Protein AF-A0A2D6X6E7-F1 (afdb_monomer_lite)

Radius of gyration: 31.3 Å; chains: 1; bounding box: 93×46×45 Å

Secondary structure (DSSP, 8-state):
----PPP--TTGGGT-S-BTTB-S-TT-SPPS--HHHHHHHHHHHS-HHHHHHHHHHS-HHHHHHHHH-PPP---------PPPP--------------PPPPP-

Foldseek 3Di:
DDPPDDPQAAQGPVNVHDHVPDDNCNVPDDDDQDPVNVVVVVLVPDDPVVNVVVLVPDDPVVNVCVVVNDPDDDPPPPPPDDDDDPDDPPPDPPDDDDDDDDDDD

pLDDT: mean 77.89, std 14.46, range [45.53, 96.94]

Sequence (105 aa):
MVDKQRPKQLGGATGKGFMPGKSGNPKGRPKGKTMKEFARDFLLSMDDEAKIEFLNNLSKDTVWRMAEGNPHQTTDLKAELTPIPIDDVHKDDGIQEDQSPKAED

Structure (mmCIF, N/CA/C/O backbone):
data_AF-A0A2D6X6E7-F1
#
_entry.id   AF-A0A2D6X6E7-F1
#
loop_
_atom_site.group_PDB
_atom_site.id
_atom_site.type_symbol
_atom_site.label_atom_id
_atom_site.label_alt_id
_atom_site.label_comp_id
_atom_site.label_asym_id
_atom_site.label_entity_id
_atom_site.label_seq_id
_atom_site.pdbx_PDB_ins_code
_atom_site.Cartn_x
_atom_site.Cartn_y
_atom_site.Cartn_z
_atom_site.occupancy
_atom_site.B_iso_or_equiv
_atom_site.auth_seq_id
_atom_site.auth_comp_id
_atom_site.auth_asym_id
_atom_site.auth_atom_id
_atom_site.pdbx_PDB_model_num
ATOM 1 N N . MET A 1 1 ? 47.455 -27.071 -22.536 1.00 46.75 1 MET A N 1
ATOM 2 C CA . MET A 1 1 ? 46.330 -28.000 -22.283 1.00 46.75 1 MET A CA 1
ATOM 3 C C . MET A 1 1 ? 45.061 -27.163 -22.268 1.00 46.75 1 MET A C 1
ATOM 5 O O . MET A 1 1 ? 45.053 -26.157 -21.581 1.00 46.75 1 MET A O 1
ATOM 9 N N . VAL A 1 2 ? 44.063 -27.472 -23.100 1.00 55.09 2 VAL A N 1
ATOM 10 C CA . VAL A 1 2 ? 42.841 -26.653 -23.209 1.00 55.09 2 VAL A CA 1
ATOM 11 C C . VAL A 1 2 ? 41.873 -27.078 -22.109 1.00 55.09 2 VAL A C 1
ATOM 13 O O . VAL A 1 2 ? 41.411 -28.221 -22.119 1.00 55.09 2 VAL A O 1
ATOM 16 N N . ASP A 1 3 ? 41.567 -26.174 -21.178 1.00 60.81 3 ASP A N 1
ATOM 17 C CA . ASP A 1 3 ? 40.542 -26.383 -20.157 1.00 60.81 3 ASP A CA 1
ATOM 18 C C . ASP A 1 3 ? 39.182 -26.584 -20.824 1.00 60.81 3 ASP A C 1
ATOM 20 O O . ASP A 1 3 ? 38.515 -25.656 -21.289 1.00 60.81 3 ASP A O 1
ATOM 24 N N . LYS A 1 4 ? 38.774 -27.848 -20.913 1.00 67.25 4 LYS A N 1
ATOM 25 C CA . LYS A 1 4 ? 37.511 -28.256 -21.515 1.00 67.25 4 LYS A CA 1
ATOM 26 C C . LYS A 1 4 ? 36.384 -27.870 -20.559 1.00 67.25 4 LYS A C 1
ATOM 28 O O . LYS A 1 4 ? 36.038 -28.620 -19.646 1.00 67.25 4 LYS A O 1
ATOM 33 N N . GLN A 1 5 ? 35.835 -26.671 -20.744 1.00 69.50 5 GLN A N 1
ATOM 34 C CA . GLN A 1 5 ? 34.690 -26.198 -19.972 1.00 69.50 5 GLN A CA 1
ATOM 35 C C . GLN A 1 5 ? 33.539 -27.208 -20.080 1.00 69.50 5 GLN A C 1
ATOM 37 O O . GLN A 1 5 ? 33.127 -27.608 -21.171 1.00 69.50 5 GLN A O 1
ATOM 42 N N . ARG A 1 6 ? 33.043 -27.662 -18.924 1.00 70.44 6 ARG A N 1
ATOM 43 C CA . ARG A 1 6 ? 31.954 -28.642 -18.845 1.00 70.44 6 ARG A CA 1
ATOM 44 C C . ARG A 1 6 ? 30.656 -28.017 -19.375 1.00 70.44 6 ARG A C 1
ATOM 46 O O . ARG A 1 6 ? 30.372 -26.864 -19.046 1.00 70.44 6 ARG A O 1
ATOM 53 N N . PRO A 1 7 ? 29.851 -28.753 -20.164 1.00 73.81 7 PRO A N 1
ATOM 54 C CA . PRO A 1 7 ? 28.594 -28.227 -20.682 1.00 73.81 7 PRO A CA 1
ATOM 55 C C . PRO A 1 7 ? 27.650 -27.868 -19.527 1.00 73.81 7 PRO A C 1
ATOM 57 O O . PRO A 1 7 ? 27.513 -28.630 -18.567 1.00 73.81 7 PRO A O 1
ATOM 60 N N . LYS A 1 8 ? 26.996 -26.701 -19.618 1.00 69.00 8 LYS A N 1
ATOM 61 C CA . LYS A 1 8 ? 26.002 -26.244 -18.635 1.00 69.00 8 LYS A CA 1
ATOM 62 C C . LYS A 1 8 ? 24.852 -27.256 -18.588 1.00 69.00 8 LYS A C 1
ATOM 64 O O . LYS A 1 8 ? 24.143 -27.435 -19.574 1.00 69.00 8 LYS A O 1
ATOM 69 N N . GLN A 1 9 ? 24.683 -27.929 -17.454 1.00 70.62 9 GLN A N 1
ATOM 70 C CA . GLN A 1 9 ? 23.630 -28.927 -17.266 1.00 70.62 9 GLN A CA 1
ATOM 71 C C . GLN A 1 9 ? 22.271 -28.240 -17.053 1.00 70.62 9 GLN A C 1
ATOM 73 O O . GLN A 1 9 ? 22.162 -27.287 -16.275 1.00 70.62 9 GLN A O 1
ATOM 78 N N . LEU A 1 10 ? 21.224 -28.723 -17.737 1.00 68.44 10 LEU A N 1
ATOM 79 C CA . LEU A 1 10 ? 19.844 -28.303 -17.468 1.00 68.44 10 LEU A CA 1
ATOM 80 C C . LEU A 1 10 ? 19.487 -28.620 -16.009 1.00 68.44 10 LEU A C 1
ATOM 82 O O . LEU A 1 10 ? 19.732 -29.727 -15.536 1.00 68.44 10 LEU A O 1
ATOM 86 N N . GLY A 1 11 ? 18.880 -27.663 -15.303 1.00 71.12 11 GLY A N 1
ATOM 87 C CA . GLY A 1 11 ? 18.531 -27.838 -13.892 1.00 71.12 11 GLY A CA 1
ATOM 88 C C . GLY A 1 11 ? 19.695 -27.629 -12.912 1.00 71.12 11 GLY A C 1
ATOM 89 O O . GLY A 1 11 ? 19.582 -28.026 -11.753 1.00 71.12 11 GLY A O 1
ATOM 90 N N . GLY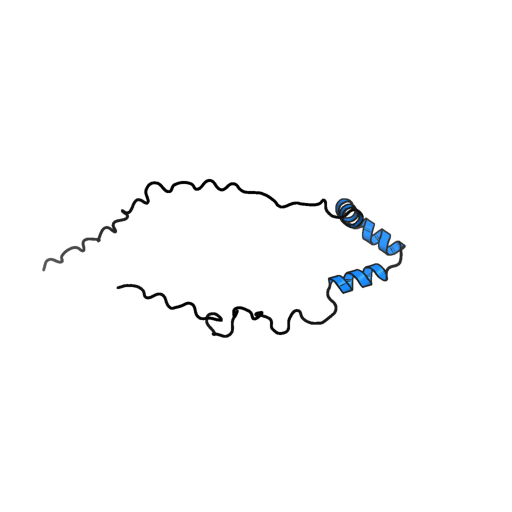 A 1 12 ? 20.794 -26.992 -13.328 1.00 73.31 12 GLY A N 1
ATOM 91 C CA . GLY A 1 12 ? 21.910 -26.647 -12.438 1.00 73.31 12 GLY A CA 1
ATOM 92 C C . GLY A 1 12 ? 22.666 -27.869 -11.899 1.00 73.31 12 GLY A C 1
ATOM 93 O O . GLY A 1 12 ? 22.586 -28.955 -12.464 1.00 73.31 12 GLY A O 1
ATOM 94 N N . ALA A 1 13 ? 23.396 -27.700 -10.791 1.00 67.19 13 ALA A N 1
ATOM 95 C CA . ALA A 1 13 ? 24.309 -28.718 -10.246 1.00 67.19 13 ALA A CA 1
ATOM 96 C C . ALA A 1 13 ? 23.635 -30.037 -9.809 1.00 67.19 13 ALA A C 1
ATOM 98 O O . ALA A 1 13 ? 24.307 -31.052 -9.670 1.00 67.19 13 ALA A O 1
ATOM 99 N N . THR A 1 14 ? 22.318 -30.032 -9.581 1.00 68.88 14 THR A N 1
ATOM 100 C CA . THR A 1 14 ? 21.550 -31.199 -9.111 1.00 68.88 14 THR A CA 1
ATOM 101 C C . THR A 1 14 ? 20.638 -31.805 -10.180 1.00 68.88 14 THR A C 1
ATOM 103 O O . THR A 1 14 ? 19.946 -32.783 -9.899 1.00 68.88 14 THR A O 1
ATOM 106 N N . GLY A 1 15 ? 20.564 -31.216 -11.382 1.00 70.06 15 GLY A N 1
ATOM 107 C CA . GLY A 1 15 ? 19.646 -31.644 -12.449 1.00 70.06 15 GLY A CA 1
ATOM 108 C C . GLY A 1 15 ? 18.151 -31.435 -12.149 1.00 70.06 15 GLY A C 1
ATOM 109 O O . GLY A 1 15 ? 17.303 -31.810 -12.955 1.00 70.06 15 GLY A O 1
ATOM 110 N N . LYS A 1 16 ? 17.810 -30.837 -10.997 1.00 68.31 16 LYS A N 1
ATOM 111 C CA . LYS A 1 16 ? 16.433 -30.579 -10.522 1.00 68.31 16 LYS A CA 1
ATOM 112 C C . LYS A 1 16 ? 16.120 -29.092 -10.312 1.00 68.31 16 LYS A C 1
ATOM 114 O O . LYS A 1 16 ? 15.066 -28.757 -9.780 1.00 68.31 16 LYS A O 1
ATOM 119 N N . GLY A 1 17 ? 17.043 -28.206 -10.673 1.00 72.25 17 GLY A N 1
ATOM 120 C CA . GLY A 1 17 ? 16.871 -26.758 -10.608 1.00 72.25 17 GLY A CA 1
ATOM 121 C C . GLY A 1 17 ? 15.967 -26.218 -11.718 1.00 72.25 17 GLY A C 1
ATOM 122 O O . GLY A 1 17 ? 15.119 -26.921 -12.262 1.00 72.25 17 GLY A O 1
ATOM 123 N N . PHE A 1 18 ? 16.157 -24.950 -12.072 1.00 76.62 18 PHE A N 1
ATOM 124 C CA . PHE A 1 18 ? 15.353 -24.273 -13.089 1.00 76.62 18 PHE A CA 1
ATOM 125 C C . PHE A 1 18 ? 15.454 -24.988 -14.442 1.00 76.62 18 PHE A C 1
ATOM 127 O O . PHE A 1 18 ? 16.518 -25.027 -15.065 1.00 76.62 18 PHE A O 1
ATOM 134 N N . MET A 1 19 ? 14.337 -25.564 -14.887 1.00 81.25 19 MET A N 1
ATOM 135 C CA . MET A 1 19 ? 14.208 -26.127 -16.226 1.00 81.25 19 MET A CA 1
ATOM 136 C C . MET A 1 19 ? 13.483 -25.119 -17.124 1.00 81.25 19 MET A C 1
ATOM 138 O O . MET A 1 19 ? 12.532 -24.477 -16.668 1.00 81.25 19 MET A O 1
ATOM 142 N N . PRO A 1 20 ? 13.881 -24.981 -18.400 1.00 78.50 20 PRO A N 1
ATOM 143 C CA . PRO A 1 20 ? 13.165 -24.127 -19.339 1.00 78.50 20 PRO A CA 1
ATOM 144 C C . PRO A 1 20 ? 11.693 -24.557 -19.414 1.00 78.50 20 PRO A C 1
ATOM 146 O O . PRO A 1 20 ? 11.383 -25.739 -19.554 1.00 78.50 20 PRO A O 1
ATOM 149 N N . GLY A 1 21 ? 10.784 -23.596 -19.246 1.00 79.38 21 GLY A N 1
ATOM 150 C CA . GLY A 1 21 ? 9.338 -23.837 -19.257 1.00 79.38 21 GLY A CA 1
ATOM 151 C C . GLY A 1 21 ? 8.746 -24.440 -17.975 1.00 79.38 21 GLY A C 1
ATOM 152 O O . GLY A 1 21 ? 7.537 -24.65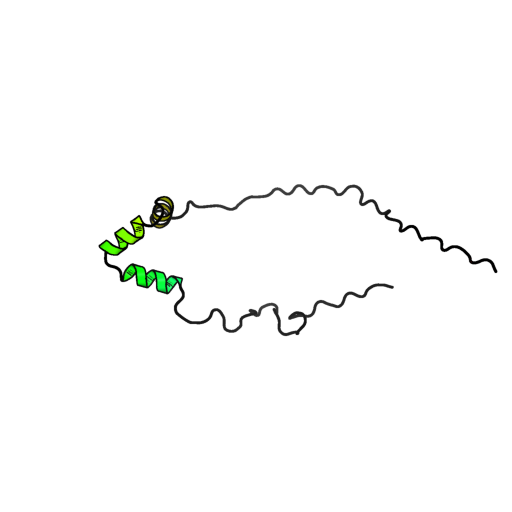8 -17.929 1.00 79.38 21 GLY A O 1
ATOM 153 N N . LYS A 1 22 ? 9.536 -24.688 -16.918 1.00 78.75 22 LYS A N 1
ATOM 154 C CA . LYS A 1 22 ? 9.016 -25.115 -15.606 1.00 78.75 22 LYS A CA 1
ATOM 155 C C . LYS A 1 22 ? 9.430 -24.139 -14.510 1.00 78.75 22 LYS A C 1
ATOM 157 O O . LYS A 1 22 ? 10.612 -23.893 -14.289 1.00 78.75 22 LYS A O 1
ATOM 162 N N . SER A 1 23 ? 8.437 -23.619 -13.788 1.00 75.56 23 SER A N 1
ATOM 163 C CA . SER A 1 23 ? 8.672 -22.814 -12.587 1.00 75.56 23 SER A CA 1
ATOM 164 C C . SER A 1 23 ? 9.459 -23.626 -11.555 1.00 75.56 23 SER A C 1
ATOM 166 O O . SER A 1 23 ? 9.089 -24.760 -11.247 1.00 75.56 23 SER A O 1
ATOM 168 N N . GLY A 1 24 ? 10.502 -23.026 -10.973 1.00 80.94 24 GLY A N 1
ATOM 169 C CA . GLY A 1 24 ? 11.236 -23.605 -9.840 1.00 80.94 24 GLY A CA 1
ATOM 170 C C . GLY A 1 24 ? 10.380 -23.757 -8.576 1.00 80.94 24 GLY A C 1
ATOM 171 O O . GLY A 1 24 ? 10.764 -24.464 -7.650 1.00 80.94 24 GLY A O 1
ATOM 172 N N . ASN A 1 25 ? 9.193 -23.141 -8.553 1.00 83.56 25 ASN A N 1
ATOM 173 C CA . ASN A 1 25 ? 8.174 -23.356 -7.538 1.00 83.56 25 ASN A CA 1
ATOM 174 C C . ASN A 1 25 ? 6.906 -23.964 -8.178 1.00 83.56 25 ASN A C 1
ATOM 176 O O . ASN A 1 25 ? 5.987 -23.223 -8.547 1.00 83.56 25 ASN A O 1
ATOM 180 N N . PRO A 1 26 ? 6.829 -25.302 -8.314 1.00 79.81 26 PRO A N 1
ATOM 181 C CA . PRO A 1 26 ? 5.705 -25.980 -8.965 1.00 79.81 26 PRO A CA 1
ATOM 182 C C . PRO A 1 26 ? 4.386 -25.868 -8.189 1.00 79.81 26 PRO A C 1
ATOM 184 O O . PRO A 1 26 ? 3.320 -26.001 -8.781 1.00 79.81 26 PRO A O 1
ATOM 187 N N . LYS A 1 27 ? 4.432 -25.599 -6.877 1.00 82.75 27 LYS A N 1
ATOM 188 C CA . LYS A 1 27 ? 3.229 -25.379 -6.054 1.00 82.75 27 LYS A CA 1
ATOM 189 C C . LYS A 1 27 ? 2.729 -23.930 -6.107 1.00 82.75 27 LYS A C 1
ATOM 191 O O . LYS A 1 27 ? 1.669 -23.640 -5.557 1.00 82.75 27 LYS A O 1
ATOM 196 N N . GLY A 1 28 ? 3.460 -23.044 -6.786 1.00 85.50 28 GLY A N 1
ATOM 197 C CA . GLY A 1 28 ? 3.138 -21.627 -6.880 1.00 85.50 28 GLY A CA 1
ATOM 198 C C . GLY A 1 28 ? 3.241 -20.906 -5.536 1.00 85.50 28 GLY A C 1
ATOM 199 O O . GLY A 1 28 ? 3.790 -21.415 -4.554 1.00 85.50 28 GLY A O 1
ATOM 200 N N . ARG A 1 29 ? 2.723 -19.677 -5.492 1.00 84.44 29 ARG A N 1
ATOM 201 C CA . ARG A 1 29 ? 2.620 -18.917 -4.243 1.00 84.44 29 ARG A CA 1
ATOM 202 C C . ARG A 1 29 ? 1.808 -19.734 -3.221 1.00 84.44 29 ARG A C 1
ATOM 204 O O . ARG A 1 29 ? 0.765 -20.269 -3.601 1.00 84.44 29 ARG A O 1
ATOM 211 N N . PRO A 1 30 ? 2.238 -19.819 -1.948 1.00 84.69 30 PRO A N 1
ATOM 212 C CA . PRO A 1 30 ? 1.444 -20.470 -0.914 1.00 84.69 30 PRO A CA 1
ATOM 213 C C . PRO A 1 30 ? 0.033 -19.881 -0.882 1.00 84.69 30 PRO A C 1
ATOM 215 O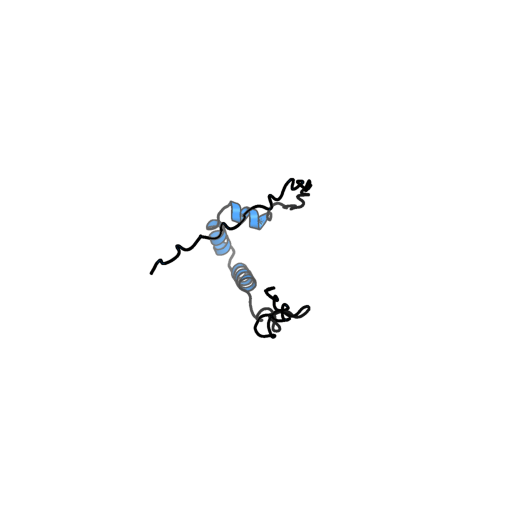 O . PRO A 1 30 ? -0.151 -18.662 -0.922 1.00 84.69 30 PRO A O 1
ATOM 218 N N . LYS A 1 31 ? -0.956 -20.774 -0.854 1.00 83.69 31 LYS A N 1
ATOM 219 C CA . LYS A 1 31 ? -2.370 -20.411 -0.792 1.00 83.69 31 LYS A CA 1
ATOM 220 C C . LYS A 1 31 ? -2.687 -19.921 0.619 1.00 83.69 31 LYS A C 1
ATOM 222 O O . LYS A 1 31 ? -2.301 -20.568 1.587 1.00 83.69 31 LYS A O 1
ATOM 227 N N . GLY A 1 32 ? -3.385 -18.798 0.729 1.00 87.75 32 GLY A N 1
ATOM 228 C CA . GLY A 1 32 ? -3.771 -18.216 2.011 1.00 87.75 32 GLY A CA 1
ATOM 229 C C . GLY A 1 32 ? -3.926 -16.706 1.925 1.00 87.75 32 GLY A C 1
ATOM 230 O O . GLY A 1 32 ? -3.585 -16.100 0.908 1.00 87.75 32 GLY A O 1
ATOM 231 N N . LYS A 1 33 ? -4.431 -16.118 3.014 1.00 89.62 33 LYS A N 1
ATOM 232 C CA . LYS A 1 33 ? -4.613 -14.673 3.120 1.00 89.62 33 LYS A CA 1
ATOM 233 C C . LYS A 1 33 ? -3.252 -13.992 3.084 1.00 89.62 33 LYS A C 1
ATOM 235 O O . LYS A 1 33 ? -2.371 -14.260 3.901 1.00 89.62 33 LYS A O 1
ATOM 240 N N . THR A 1 34 ? -3.062 -13.132 2.102 1.00 91.56 34 THR A N 1
ATOM 241 C CA . THR A 1 34 ? -1.848 -12.339 1.965 1.00 91.56 34 THR A CA 1
ATOM 242 C C . THR A 1 34 ? -1.877 -11.180 2.957 1.00 91.56 34 THR A C 1
ATOM 244 O O . THR A 1 34 ? -2.945 -10.710 3.343 1.00 91.56 34 THR A O 1
ATOM 247 N N . MET A 1 35 ? -0.711 -10.648 3.328 1.00 90.69 35 MET A N 1
ATOM 248 C CA . MET A 1 35 ? -0.649 -9.460 4.191 1.00 90.69 35 MET A CA 1
ATOM 249 C C . MET A 1 35 ? -1.416 -8.269 3.592 1.00 90.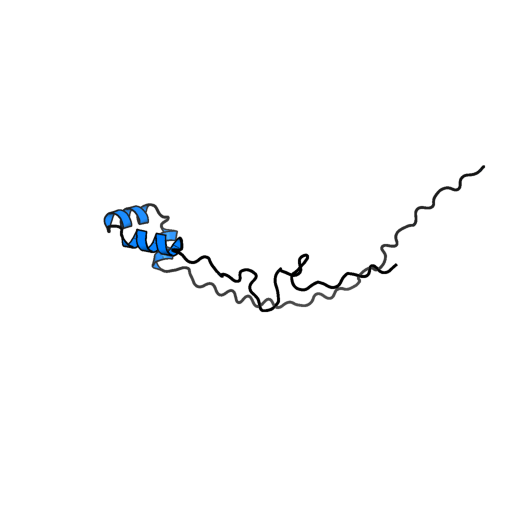69 35 MET A C 1
ATOM 251 O O . MET A 1 35 ? -2.029 -7.492 4.312 1.00 90.69 35 MET A O 1
ATOM 255 N N . LYS A 1 36 ? -1.441 -8.163 2.256 1.00 90.19 36 LYS A N 1
ATOM 256 C CA . LYS A 1 36 ? -2.213 -7.145 1.535 1.00 90.19 36 LYS A CA 1
ATOM 257 C C . LYS A 1 36 ? -3.719 -7.309 1.749 1.00 90.19 36 LYS A C 1
ATOM 259 O O . LYS A 1 36 ? -4.413 -6.323 1.964 1.00 90.19 36 LYS A O 1
ATOM 264 N N . GLU A 1 37 ? -4.221 -8.539 1.672 1.00 93.62 37 GLU A N 1
ATOM 265 C CA . GLU A 1 37 ? -5.636 -8.843 1.922 1.00 93.62 37 GLU A CA 1
ATOM 266 C C . GLU A 1 37 ? -5.991 -8.637 3.393 1.00 93.62 37 GLU A C 1
ATOM 268 O O . GLU A 1 37 ? -7.028 -8.065 3.698 1.00 93.62 37 GLU A O 1
ATOM 273 N N . PHE A 1 38 ? -5.108 -9.035 4.309 1.00 94.62 38 PHE A N 1
ATOM 274 C CA . PHE A 1 38 ? -5.279 -8.766 5.733 1.00 94.62 38 PHE A CA 1
ATOM 275 C C . PHE A 1 38 ? -5.377 -7.265 6.031 1.00 94.62 38 PHE A C 1
ATOM 277 O O . PHE A 1 38 ? -6.346 -6.838 6.650 1.00 94.62 38 PHE A O 1
ATOM 284 N N . ALA A 1 39 ? -4.419 -6.467 5.552 1.00 93.50 39 ALA A N 1
ATOM 285 C CA . ALA A 1 39 ? -4.400 -5.026 5.786 1.00 93.50 39 ALA A CA 1
ATOM 286 C C . ALA A 1 39 ? -5.640 -4.332 5.202 1.00 93.50 39 ALA A C 1
ATOM 288 O O . ALA A 1 39 ? -6.202 -3.445 5.837 1.00 93.50 39 ALA A O 1
ATOM 289 N N . ARG A 1 40 ? -6.101 -4.762 4.019 1.00 93.00 40 ARG A N 1
ATOM 290 C CA . ARG A 1 40 ? -7.339 -4.253 3.415 1.00 93.00 40 ARG A CA 1
ATOM 291 C C . ARG A 1 40 ? -8.544 -4.500 4.319 1.00 93.00 40 ARG A C 1
ATOM 293 O O . ARG A 1 40 ? -9.290 -3.568 4.596 1.00 93.00 40 ARG A O 1
ATOM 300 N N . ASP A 1 41 ? -8.730 -5.740 4.757 1.00 95.81 41 ASP A N 1
ATOM 301 C CA . ASP A 1 41 ? -9.898 -6.119 5.555 1.00 95.81 41 ASP A CA 1
ATOM 302 C C . ASP A 1 41 ? -9.879 -5.446 6.931 1.00 95.81 41 ASP A C 1
ATOM 304 O O . ASP A 1 41 ? -10.916 -5.008 7.420 1.00 95.81 41 ASP A O 1
ATOM 308 N N . PHE A 1 42 ? -8.692 -5.307 7.522 1.00 94.69 42 PHE A N 1
ATOM 309 C CA . PHE A 1 42 ? -8.494 -4.577 8.770 1.00 94.69 42 PHE A CA 1
ATOM 310 C C . PHE A 1 42 ? -8.942 -3.114 8.648 1.00 94.69 42 PHE A C 1
ATOM 312 O O . PHE A 1 42 ? -9.787 -2.674 9.424 1.00 94.69 42 PHE A O 1
ATOM 319 N N . LEU A 1 43 ? -8.465 -2.390 7.630 1.00 92.88 43 LEU A N 1
ATOM 320 C CA . LEU A 1 43 ? -8.840 -0.988 7.401 1.00 92.88 43 LEU A CA 1
ATOM 321 C C . LEU A 1 43 ? -10.333 -0.816 7.078 1.00 92.88 43 LEU A C 1
ATOM 323 O O . LEU A 1 43 ? -10.934 0.187 7.455 1.00 92.88 43 LEU A O 1
ATOM 327 N N . LEU A 1 44 ? -10.947 -1.793 6.402 1.00 93.62 44 LEU A N 1
ATOM 328 C CA . LEU A 1 44 ? -12.389 -1.798 6.134 1.00 93.62 44 LEU A CA 1
ATOM 329 C C . LEU A 1 44 ? -13.224 -2.012 7.401 1.00 93.62 44 LEU A C 1
ATOM 331 O O . LEU A 1 44 ? -14.330 -1.487 7.486 1.00 93.62 44 LEU A O 1
ATOM 335 N N . SER A 1 45 ? -12.709 -2.782 8.360 1.00 95.94 45 SER A N 1
ATOM 336 C CA . SER A 1 45 ? -13.414 -3.108 9.605 1.00 95.94 45 SER A CA 1
ATOM 337 C C . SER A 1 45 ? -13.374 -2.004 10.665 1.00 95.94 45 SER A C 1
ATOM 339 O O . SER A 1 45 ? -14.115 -2.082 11.640 1.00 95.94 45 SER A O 1
ATOM 341 N N . MET A 1 46 ? -12.518 -0.995 10.489 1.00 94.75 46 MET A N 1
ATOM 342 C CA . MET A 1 46 ? -12.407 0.141 11.404 1.00 94.75 46 MET A CA 1
ATOM 343 C C . MET A 1 46 ? -13.616 1.074 11.306 1.00 94.75 46 MET A C 1
ATOM 345 O O . MET A 1 46 ? -14.225 1.221 10.239 1.00 94.75 46 MET A O 1
ATOM 349 N N . ASP A 1 47 ? -13.919 1.751 12.410 1.00 96.94 47 ASP A N 1
ATOM 350 C CA . ASP A 1 47 ? -14.809 2.905 12.417 1.00 96.94 47 ASP A CA 1
ATOM 351 C C . ASP A 1 47 ? -14.128 4.124 11.777 1.00 96.94 47 ASP A C 1
ATOM 353 O O . ASP A 1 47 ? -12.923 4.151 11.505 1.00 96.94 47 ASP A O 1
ATOM 357 N N . ASP A 1 48 ? -14.928 5.134 11.457 1.00 94.50 48 ASP A N 1
ATOM 358 C CA . ASP A 1 48 ? -14.421 6.306 10.746 1.00 94.50 48 ASP A CA 1
ATOM 359 C C . ASP A 1 48 ? -13.510 7.164 11.636 1.00 94.50 48 ASP A C 1
ATOM 361 O O . ASP A 1 48 ? -12.561 7.770 11.139 1.00 94.50 48 ASP A O 1
ATOM 365 N N . GLU A 1 49 ? -13.719 7.139 12.954 1.00 95.38 49 GLU A N 1
ATOM 366 C CA . GLU A 1 49 ? -12.874 7.827 13.933 1.00 95.38 49 GLU A CA 1
ATOM 367 C C . GLU A 1 49 ? -11.464 7.217 13.995 1.00 95.38 49 GLU A C 1
ATOM 369 O O . GLU A 1 49 ? -10.480 7.949 13.826 1.00 95.38 49 GLU A O 1
ATOM 374 N N . ALA A 1 50 ? -11.328 5.888 14.114 1.00 94.31 50 ALA A N 1
ATOM 375 C CA . ALA A 1 50 ? -10.011 5.248 14.105 1.00 94.31 50 ALA A CA 1
ATOM 376 C C . ALA A 1 50 ? -9.324 5.351 12.737 1.00 94.31 50 ALA A C 1
ATOM 378 O O . ALA A 1 50 ? -8.095 5.435 12.670 1.00 94.31 50 ALA A O 1
ATOM 379 N N . LYS A 1 51 ? -10.081 5.396 11.629 1.00 93.44 51 LYS A N 1
ATOM 380 C CA . LYS A 1 51 ? -9.500 5.670 10.301 1.00 93.44 51 LYS A CA 1
ATOM 381 C C . LYS A 1 51 ? -8.871 7.058 10.241 1.00 93.44 51 LYS A C 1
ATOM 383 O O . LYS A 1 51 ? -7.787 7.199 9.679 1.00 93.44 51 LYS A O 1
ATOM 388 N N . ILE A 1 52 ? -9.521 8.074 10.809 1.00 93.56 52 ILE A N 1
ATOM 389 C CA . ILE A 1 52 ? -8.981 9.439 10.847 1.00 93.56 52 ILE A CA 1
ATOM 390 C C . ILE A 1 52 ? -7.715 9.486 11.707 1.00 93.56 52 ILE A C 1
ATOM 392 O O . ILE A 1 52 ? -6.717 10.067 11.279 1.00 93.56 52 ILE A O 1
ATOM 396 N N . GLU A 1 53 ? -7.709 8.838 12.874 1.00 94.94 53 GLU A N 1
ATOM 397 C CA . GLU A 1 53 ? -6.509 8.737 13.715 1.00 94.94 53 GLU A CA 1
ATOM 398 C C . GLU A 1 53 ? -5.357 8.030 12.982 1.00 94.94 53 GLU A C 1
ATOM 400 O O . GLU A 1 53 ? -4.227 8.527 12.959 1.00 94.94 53 GLU A O 1
ATOM 405 N N . PHE A 1 54 ? -5.652 6.922 12.297 1.00 93.44 54 PHE A N 1
ATOM 406 C CA . PHE A 1 54 ? -4.684 6.206 11.471 1.00 93.44 54 PHE A CA 1
ATOM 407 C C . PHE A 1 54 ? -4.103 7.093 10.360 1.00 93.44 54 PHE A C 1
ATOM 409 O O . PHE A 1 54 ? -2.884 7.137 10.180 1.00 93.44 54 PHE A O 1
ATOM 416 N N . LEU A 1 55 ? -4.952 7.834 9.639 1.00 93.31 55 LEU A N 1
ATOM 417 C CA . LEU A 1 55 ? -4.521 8.750 8.579 1.00 93.31 55 LEU A CA 1
ATOM 418 C C . LEU A 1 55 ? -3.694 9.924 9.121 1.00 93.31 55 LEU A C 1
ATOM 420 O O . LEU A 1 55 ? -2.739 10.338 8.465 1.00 93.31 55 LEU A O 1
ATOM 424 N N . ASN A 1 56 ? -4.007 10.423 10.318 1.00 94.00 56 ASN A N 1
ATOM 425 C CA . ASN A 1 56 ? -3.251 11.498 10.967 1.00 94.00 56 ASN A CA 1
ATOM 426 C C . ASN A 1 56 ? -1.843 11.066 11.401 1.00 94.00 56 ASN A C 1
ATOM 428 O O . ASN A 1 56 ? -0.947 11.906 11.480 1.00 94.00 56 ASN A O 1
ATOM 432 N N . ASN A 1 57 ? -1.635 9.774 11.666 1.00 95.62 57 ASN A N 1
ATOM 433 C CA . ASN A 1 57 ? -0.322 9.228 12.015 1.00 95.62 57 ASN A CA 1
ATOM 434 C C . ASN A 1 57 ? 0.582 9.004 10.784 1.00 95.62 57 ASN A C 1
ATOM 436 O O . ASN A 1 57 ? 1.793 8.815 10.907 1.00 95.62 57 ASN A O 1
ATOM 440 N N . LEU A 1 58 ? 0.021 9.019 9.573 1.00 94.06 58 LEU A N 1
ATOM 441 C CA . LEU A 1 58 ? 0.798 8.909 8.342 1.00 94.06 58 LEU A CA 1
ATOM 442 C C . LEU A 1 58 ? 1.335 10.277 7.907 1.00 94.06 58 LEU A C 1
ATOM 444 O O . LEU A 1 58 ? 0.763 11.330 8.182 1.00 94.06 58 LEU A O 1
ATOM 448 N N . SER A 1 59 ? 2.441 10.277 7.157 1.00 94.81 59 SER A N 1
ATOM 449 C CA . SER A 1 59 ? 2.907 11.518 6.531 1.00 94.81 59 SER A CA 1
ATOM 450 C C . SER A 1 59 ? 1.877 12.024 5.514 1.00 94.81 59 SER A C 1
ATOM 452 O O . SER A 1 59 ? 1.313 11.242 4.746 1.00 94.81 59 SER A O 1
ATOM 454 N N . LYS A 1 60 ? 1.672 13.347 5.461 1.00 92.44 60 LYS A N 1
ATOM 455 C CA . LYS A 1 60 ? 0.727 13.987 4.526 1.00 92.44 60 LYS A CA 1
ATOM 456 C C . LYS A 1 60 ? 0.999 13.616 3.068 1.00 92.44 60 LYS A C 1
ATOM 458 O O . LYS A 1 60 ? 0.067 13.403 2.306 1.00 92.44 60 LYS A O 1
ATOM 463 N N . ASP A 1 61 ? 2.273 13.482 2.710 1.00 92.00 61 ASP A N 1
ATOM 464 C CA . ASP A 1 61 ? 2.699 13.023 1.388 1.00 92.00 61 ASP A CA 1
ATOM 465 C C . ASP A 1 61 ? 2.237 11.585 1.093 1.00 92.00 61 ASP A C 1
ATOM 467 O O . ASP A 1 61 ? 1.752 11.295 0.004 1.00 92.00 61 ASP A O 1
ATOM 471 N N . THR A 1 62 ? 2.314 10.681 2.075 1.00 92.44 62 THR A N 1
ATOM 472 C CA . THR A 1 62 ? 1.808 9.308 1.912 1.00 92.44 62 THR A CA 1
ATOM 473 C C . THR A 1 62 ? 0.292 9.293 1.749 1.00 92.44 62 THR A C 1
ATOM 475 O O . THR A 1 62 ? -0.208 8.589 0.876 1.00 92.44 62 THR A O 1
ATOM 478 N N . VAL A 1 63 ? -0.437 10.086 2.540 1.00 91.12 63 VAL A N 1
ATOM 479 C CA . VAL A 1 63 ? -1.900 10.211 2.417 1.00 91.12 63 VAL A CA 1
ATOM 480 C C . VAL A 1 63 ? -2.284 10.764 1.044 1.00 91.12 63 VAL A C 1
ATOM 482 O O . VAL A 1 63 ? -3.161 10.209 0.386 1.00 91.12 63 VAL A O 1
ATOM 485 N N . TRP A 1 64 ? -1.585 11.797 0.569 1.00 90.81 64 TRP A N 1
ATOM 486 C CA . TRP A 1 64 ? -1.807 12.365 -0.759 1.00 90.81 64 TRP A CA 1
ATOM 487 C C . TRP A 1 64 ? -1.545 11.339 -1.872 1.00 90.81 64 TRP A C 1
ATOM 489 O O . TRP A 1 64 ? -2.402 11.140 -2.728 1.00 90.81 64 TRP A O 1
ATOM 499 N N . ARG A 1 65 ? -0.438 10.585 -1.799 1.00 91.75 65 ARG A N 1
ATOM 500 C CA . ARG A 1 65 ? -0.141 9.490 -2.743 1.00 91.75 65 ARG A CA 1
ATOM 501 C C . ARG A 1 65 ? -1.152 8.343 -2.691 1.00 91.75 65 ARG A C 1
ATOM 503 O O . ARG A 1 65 ? -1.372 7.686 -3.704 1.00 91.75 65 ARG A O 1
ATOM 510 N N . MET A 1 66 ? -1.770 8.076 -1.540 1.00 89.00 66 MET A N 1
ATOM 511 C CA . MET A 1 66 ? -2.861 7.098 -1.437 1.00 89.00 66 MET A CA 1
ATOM 512 C C . MET A 1 66 ? -4.159 7.604 -2.080 1.00 89.00 66 MET A C 1
ATOM 514 O O . MET A 1 66 ? -4.891 6.796 -2.648 1.00 89.00 66 MET A O 1
ATOM 518 N N . ALA A 1 67 ? -4.436 8.908 -1.988 1.00 89.56 67 ALA A N 1
ATOM 519 C CA . ALA A 1 67 ? -5.651 9.527 -2.513 1.00 89.56 67 ALA A CA 1
ATOM 520 C C . ALA A 1 67 ? -5.588 9.773 -4.030 1.00 89.56 67 ALA A C 1
ATOM 522 O O . ALA A 1 67 ? -6.526 9.430 -4.744 1.00 89.56 67 ALA A O 1
ATOM 523 N N . GLU A 1 68 ? -4.484 10.337 -4.523 1.00 91.25 68 GLU A N 1
ATOM 524 C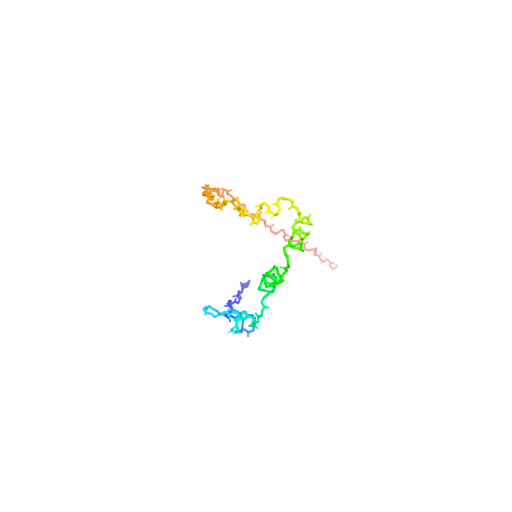 CA . GLU A 1 68 ? -4.327 10.722 -5.935 1.00 91.25 68 GLU A CA 1
ATOM 525 C C . GLU A 1 68 ? -3.549 9.690 -6.761 1.00 91.25 68 GLU A C 1
ATOM 527 O O . GLU A 1 68 ? -3.583 9.704 -7.991 1.00 91.25 68 GLU A O 1
ATOM 532 N N . GLY A 1 69 ? -2.881 8.749 -6.092 1.00 88.00 69 GLY A N 1
ATOM 533 C CA . GLY A 1 69 ? -1.950 7.823 -6.723 1.00 88.00 69 GLY A CA 1
ATOM 534 C C . GLY A 1 69 ? -0.556 8.428 -6.892 1.00 88.00 69 GLY A C 1
ATOM 535 O O . GLY A 1 69 ? -0.315 9.615 -6.679 1.00 88.00 69 GLY A O 1
ATOM 536 N N . ASN A 1 70 ? 0.403 7.584 -7.272 1.00 87.19 70 ASN A N 1
ATOM 537 C CA . ASN A 1 70 ? 1.720 8.079 -7.656 1.00 87.19 70 ASN A CA 1
ATOM 538 C C . ASN A 1 70 ? 1.644 8.722 -9.049 1.00 87.19 70 ASN A C 1
ATOM 540 O O . ASN A 1 70 ? 0.978 8.165 -9.929 1.00 87.19 70 ASN A O 1
ATOM 544 N N . PRO A 1 71 ? 2.373 9.828 -9.285 1.00 80.75 71 PRO A N 1
ATOM 545 C CA . PRO A 1 71 ? 2.487 10.407 -10.616 1.00 80.75 71 PRO A CA 1
ATOM 546 C C . PRO A 1 71 ? 2.996 9.359 -11.613 1.00 80.75 71 PRO A C 1
ATOM 548 O O . PRO A 1 71 ? 3.863 8.540 -11.295 1.00 80.75 71 PRO A O 1
ATOM 551 N N . HIS A 1 72 ? 2.424 9.371 -12.819 1.00 81.81 72 HIS A N 1
ATOM 552 C CA . HIS A 1 72 ? 2.777 8.420 -13.865 1.00 81.81 72 HIS A CA 1
ATOM 553 C C . HIS A 1 72 ? 4.257 8.563 -14.234 1.00 81.81 72 HIS A C 1
ATOM 555 O O . HIS A 1 72 ? 4.715 9.650 -14.582 1.00 81.81 72 HIS A O 1
ATOM 561 N N . GLN A 1 73 ? 4.999 7.457 -14.169 1.00 81.06 73 GLN A N 1
ATOM 562 C CA . GLN A 1 73 ? 6.410 7.414 -14.527 1.00 81.06 73 GLN A CA 1
ATOM 563 C C . GLN A 1 73 ? 6.578 6.561 -15.789 1.00 81.06 73 GLN A C 1
ATOM 565 O O . GLN A 1 73 ? 6.471 5.337 -15.738 1.00 81.06 73 GLN A O 1
ATOM 570 N N . THR A 1 74 ? 6.835 7.206 -16.927 1.00 79.00 74 THR A N 1
ATOM 571 C CA . THR A 1 74 ? 7.226 6.529 -18.172 1.00 79.00 74 THR A CA 1
ATOM 572 C C . THR A 1 74 ? 8.731 6.278 -18.149 1.00 79.00 74 THR A C 1
ATOM 574 O O . THR A 1 74 ? 9.512 7.229 -18.149 1.00 79.00 74 THR A O 1
ATOM 577 N N . THR A 1 75 ? 9.165 5.017 -18.140 1.00 73.62 75 THR A N 1
ATOM 578 C CA . THR A 1 75 ? 10.594 4.645 -18.193 1.00 73.62 75 THR A CA 1
ATOM 579 C C . THR A 1 75 ? 11.108 4.449 -19.621 1.00 73.62 75 THR A C 1
ATOM 581 O O . THR A 1 75 ? 12.054 3.694 -19.835 1.00 73.62 75 THR A O 1
ATOM 584 N N . ASP A 1 76 ? 10.515 5.127 -20.603 1.00 74.44 76 ASP A N 1
ATOM 585 C CA . ASP A 1 76 ? 10.950 5.078 -22.003 1.00 74.44 76 ASP A CA 1
ATOM 586 C C . ASP A 1 76 ? 12.192 5.957 -22.222 1.00 74.44 76 ASP A C 1
ATOM 588 O O . ASP A 1 76 ? 12.194 6.921 -22.985 1.00 74.44 76 ASP A O 1
ATOM 592 N N . LEU A 1 77 ? 13.282 5.629 -21.532 1.00 71.38 77 LEU A N 1
ATOM 593 C CA . LEU A 1 77 ? 14.603 6.159 -21.843 1.00 71.38 77 LEU A CA 1
ATOM 594 C C . LEU A 1 77 ? 15.141 5.376 -23.043 1.00 71.38 77 LEU A C 1
ATOM 596 O O . LEU A 1 77 ? 15.730 4.304 -22.896 1.00 71.38 77 LEU A O 1
ATOM 600 N N . LYS A 1 78 ? 14.927 5.902 -24.252 1.00 72.25 78 LYS A N 1
ATOM 601 C CA . LYS A 1 78 ? 15.637 5.427 -25.444 1.00 72.25 78 LYS A CA 1
ATOM 602 C C . LYS A 1 78 ? 17.102 5.841 -25.319 1.00 72.25 78 LYS A C 1
ATOM 604 O O . LYS A 1 78 ? 17.470 6.955 -25.670 1.00 72.25 78 LYS A O 1
ATOM 609 N N . ALA A 1 79 ? 17.925 4.953 -24.771 1.00 74.25 79 ALA A N 1
ATOM 610 C CA . ALA A 1 79 ? 19.368 5.113 -24.813 1.00 74.25 79 ALA A CA 1
ATOM 611 C C . ALA A 1 79 ? 19.836 4.863 -26.253 1.00 74.25 79 ALA A C 1
ATOM 613 O O . ALA A 1 79 ? 19.869 3.722 -26.715 1.00 74.25 79 ALA A O 1
ATOM 614 N N . GLU A 1 80 ? 20.171 5.931 -26.972 1.00 76.94 80 GLU A N 1
ATOM 615 C CA . GLU A 1 80 ? 20.928 5.829 -28.218 1.00 76.94 80 GLU A CA 1
ATOM 616 C C . GLU A 1 80 ? 22.363 5.438 -27.857 1.00 76.94 80 GLU A C 1
ATOM 618 O O . GLU A 1 80 ? 23.208 6.270 -27.538 1.00 76.94 80 GLU A O 1
ATOM 623 N N . LEU A 1 81 ? 22.615 4.130 -27.817 1.00 76.31 81 LEU A N 1
ATOM 624 C CA . LEU A 1 81 ? 23.955 3.588 -27.641 1.00 76.31 81 LEU A CA 1
ATOM 625 C C . LEU A 1 81 ? 24.732 3.817 -28.937 1.00 76.31 81 LEU A C 1
ATOM 627 O O . LEU A 1 81 ? 24.543 3.096 -29.918 1.00 76.31 81 LEU A O 1
ATOM 631 N N . THR A 1 82 ? 25.623 4.803 -28.939 1.00 79.62 82 THR A N 1
ATOM 632 C CA . THR A 1 82 ? 26.694 4.862 -29.930 1.00 79.62 82 THR A CA 1
ATOM 633 C C . THR A 1 82 ? 27.733 3.798 -29.562 1.00 79.62 82 THR A C 1
ATOM 635 O O . THR A 1 82 ? 28.271 3.824 -28.452 1.00 79.62 82 THR A O 1
ATOM 638 N N . PRO A 1 83 ? 28.000 2.806 -30.431 1.00 78.50 83 PRO A N 1
ATOM 639 C CA . PRO A 1 83 ? 29.046 1.833 -30.160 1.00 78.50 83 PRO A CA 1
ATOM 640 C C . PRO A 1 83 ? 30.387 2.567 -30.097 1.00 78.50 83 PRO A C 1
ATOM 642 O O . PRO A 1 83 ? 30.784 3.225 -31.057 1.00 78.50 83 PRO A O 1
ATOM 645 N N . ILE A 1 84 ? 31.068 2.469 -28.956 1.00 79.94 84 ILE A N 1
ATOM 646 C CA . ILE A 1 84 ? 32.438 2.958 -28.812 1.00 79.94 84 ILE A CA 1
ATOM 647 C C . ILE A 1 84 ? 33.339 1.944 -29.531 1.00 79.94 84 ILE A C 1
ATOM 649 O O . ILE A 1 84 ? 33.327 0.769 -29.146 1.00 79.94 84 ILE A O 1
ATOM 653 N N . PRO A 1 85 ? 34.079 2.340 -30.581 1.00 75.31 85 PRO A N 1
ATOM 654 C CA . PRO A 1 85 ? 35.064 1.462 -31.194 1.00 75.31 85 PRO A CA 1
ATOM 655 C C . PRO A 1 85 ? 36.152 1.134 -30.164 1.00 75.31 85 PRO A C 1
ATOM 657 O O . PRO A 1 85 ? 36.697 2.018 -29.507 1.00 75.31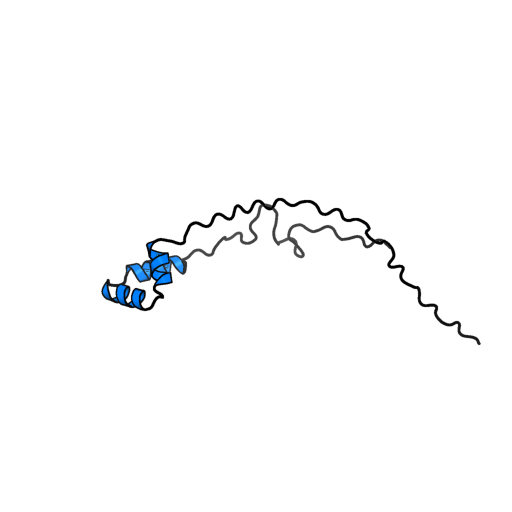 85 PRO A O 1
ATOM 660 N N . ILE A 1 86 ? 36.419 -0.159 -29.979 1.00 75.88 86 ILE A N 1
ATOM 661 C CA . ILE A 1 86 ? 37.534 -0.640 -29.163 1.00 75.88 86 ILE A CA 1
ATOM 662 C C . ILE A 1 86 ? 38.755 -0.640 -30.080 1.00 75.88 86 ILE A C 1
ATOM 664 O O . ILE A 1 86 ? 39.008 -1.631 -30.765 1.00 75.88 86 ILE A O 1
ATOM 668 N N . ASP A 1 87 ? 39.470 0.480 -30.127 1.00 66.88 87 ASP A N 1
ATOM 669 C CA . ASP A 1 87 ? 40.770 0.546 -30.786 1.00 66.88 87 ASP A CA 1
ATOM 670 C C . ASP A 1 87 ? 41.831 -0.005 -29.818 1.00 66.88 87 ASP A C 1
ATOM 672 O O . ASP A 1 87 ? 41.967 0.456 -28.686 1.00 66.88 87 ASP A O 1
ATOM 676 N N . ASP A 1 88 ? 42.531 -1.045 -30.269 1.00 60.34 88 ASP A N 1
ATOM 677 C CA . ASP A 1 88 ? 43.665 -1.710 -29.622 1.00 60.34 88 ASP A CA 1
ATOM 678 C C . ASP A 1 88 ? 43.426 -2.370 -28.255 1.00 60.34 88 ASP A C 1
ATOM 680 O O . ASP A 1 88 ? 43.831 -1.902 -27.190 1.00 60.34 88 ASP A O 1
ATOM 684 N N . VAL A 1 89 ? 42.933 -3.613 -28.310 1.00 60.59 89 VAL A N 1
ATOM 685 C CA . VAL A 1 89 ? 43.323 -4.626 -27.319 1.00 60.59 89 VAL A CA 1
ATOM 686 C C . VAL A 1 89 ? 44.831 -4.854 -27.480 1.00 60.59 89 VAL A C 1
ATOM 688 O O . VAL A 1 89 ? 45.246 -5.629 -28.343 1.00 60.59 89 VAL A O 1
ATOM 691 N N . HIS A 1 90 ? 45.652 -4.173 -26.674 1.00 59.31 90 HIS A N 1
ATOM 692 C CA . HIS A 1 90 ? 47.060 -4.526 -26.490 1.00 59.31 90 HIS A CA 1
ATOM 693 C C . HIS A 1 90 ? 47.130 -5.998 -26.062 1.00 59.31 90 HIS A C 1
ATOM 695 O O . HIS A 1 90 ? 46.823 -6.362 -24.929 1.00 59.31 90 HIS A O 1
ATOM 701 N N . LYS A 1 91 ? 47.477 -6.866 -27.011 1.00 56.22 91 LYS A N 1
ATOM 702 C CA . LYS A 1 91 ? 47.887 -8.241 -26.754 1.00 56.22 91 LYS A CA 1
ATOM 703 C C . LYS A 1 91 ? 49.376 -8.204 -26.459 1.00 56.22 91 LYS A C 1
ATOM 705 O O . LYS A 1 91 ? 50.127 -8.472 -27.375 1.00 56.22 91 LYS A O 1
ATOM 710 N N . ASP A 1 92 ? 49.789 -7.837 -25.256 1.00 57.44 92 ASP A N 1
ATOM 711 C CA . ASP A 1 92 ? 51.161 -8.096 -24.803 1.00 57.44 92 ASP A CA 1
ATOM 712 C C . ASP A 1 92 ? 51.260 -7.911 -23.285 1.00 57.44 92 ASP A C 1
ATOM 714 O O . ASP A 1 92 ? 51.890 -6.989 -22.786 1.00 57.44 92 ASP A O 1
ATOM 718 N N . ASP A 1 93 ? 50.660 -8.842 -22.543 1.00 53.25 93 ASP A N 1
ATOM 719 C CA . ASP A 1 93 ? 51.144 -9.181 -21.203 1.00 53.25 93 ASP A CA 1
ATOM 720 C C . ASP A 1 93 ? 51.896 -10.512 -21.323 1.00 53.25 93 ASP A C 1
ATOM 722 O O . ASP A 1 93 ? 51.426 -11.581 -20.922 1.00 53.25 93 ASP A O 1
ATOM 726 N N . GLY A 1 94 ? 53.056 -10.459 -21.983 1.00 50.69 94 GLY A N 1
ATOM 727 C CA . GLY A 1 94 ? 54.017 -11.553 -21.971 1.00 50.69 94 GLY A CA 1
ATOM 728 C C . GLY A 1 94 ? 54.466 -11.803 -20.533 1.00 50.69 94 GLY A C 1
ATOM 729 O O . GLY A 1 94 ? 55.164 -10.982 -19.943 1.00 50.69 94 GLY A O 1
ATOM 730 N N . ILE A 1 95 ? 54.050 -12.934 -19.963 1.00 56.28 95 ILE A N 1
ATOM 731 C CA . ILE A 1 95 ? 54.556 -13.441 -18.686 1.00 56.28 95 ILE A CA 1
ATOM 732 C C . ILE A 1 95 ? 56.072 -13.622 -18.842 1.00 56.28 95 ILE A C 1
ATOM 734 O O . ILE A 1 95 ? 56.515 -14.459 -19.626 1.00 56.28 95 ILE A O 1
ATOM 738 N N . GLN A 1 96 ? 56.867 -12.823 -18.126 1.00 58.00 96 GLN A N 1
ATOM 739 C CA . GLN A 1 96 ? 58.309 -13.037 -18.024 1.00 58.00 96 GLN A CA 1
ATOM 740 C C . GLN A 1 96 ? 58.551 -14.332 -17.243 1.00 58.00 96 GLN A C 1
ATOM 742 O O . GLN A 1 96 ? 58.189 -14.435 -16.072 1.00 58.00 96 GLN A O 1
ATOM 747 N N . GLU A 1 97 ? 59.130 -15.332 -17.909 1.00 51.12 97 GLU A N 1
ATOM 748 C CA . GLU A 1 97 ? 59.601 -16.549 -17.255 1.00 51.12 97 GLU A CA 1
ATOM 749 C C . GLU A 1 97 ? 60.795 -16.214 -16.353 1.00 51.12 97 GLU A C 1
ATOM 751 O O . GLU A 1 97 ? 61.827 -15.715 -16.805 1.00 51.12 97 GLU A O 1
ATOM 756 N N . ASP A 1 98 ? 60.624 -16.491 -15.063 1.00 55.69 98 ASP A N 1
ATOM 757 C CA . ASP A 1 98 ? 61.639 -16.356 -14.025 1.00 55.69 98 ASP A CA 1
ATOM 758 C C . ASP A 1 98 ? 62.786 -17.343 -14.318 1.00 55.69 98 ASP A C 1
ATOM 760 O O . ASP A 1 98 ? 62.610 -18.567 -14.268 1.00 55.69 98 ASP A O 1
ATOM 764 N N . GLN A 1 99 ? 63.971 -16.838 -14.677 1.00 55.44 99 GLN A N 1
ATOM 765 C CA . GLN A 1 99 ? 65.142 -17.693 -14.876 1.00 55.44 99 GLN A CA 1
ATOM 766 C C . GLN A 1 99 ? 65.631 -18.210 -13.520 1.00 55.44 99 GLN A C 1
ATOM 768 O O . GLN A 1 99 ? 66.218 -17.479 -12.726 1.00 55.44 99 GLN A O 1
ATOM 773 N N . SER A 1 100 ? 65.407 -19.500 -13.264 1.00 58.06 100 SER A N 1
ATOM 774 C CA . SER A 1 100 ? 65.960 -20.194 -12.098 1.00 58.06 100 SER A CA 1
ATOM 775 C C . SER A 1 100 ? 67.497 -20.245 -12.170 1.00 58.06 100 SER A C 1
ATOM 777 O O . SER A 1 100 ? 68.041 -20.571 -13.231 1.00 58.06 100 SER A O 1
ATOM 779 N N . PRO A 1 101 ? 68.222 -19.967 -11.070 1.00 56.62 101 PRO A N 1
ATOM 780 C CA . PRO A 1 101 ? 69.678 -20.026 -11.062 1.00 56.62 101 PRO A CA 1
ATOM 781 C C . PRO A 1 101 ? 70.159 -21.478 -11.180 1.00 56.62 101 PRO A C 1
ATOM 783 O O . PRO A 1 101 ? 69.651 -22.379 -10.511 1.00 56.62 101 PRO A O 1
ATOM 786 N N . LYS A 1 102 ? 71.157 -21.701 -12.041 1.00 52.16 102 LYS A N 1
ATOM 787 C CA . LYS A 1 102 ? 71.873 -22.976 -12.142 1.00 52.16 102 LYS A CA 1
ATOM 788 C C . LYS A 1 102 ? 72.657 -23.208 -10.849 1.00 52.16 102 LYS A C 1
ATOM 790 O O . LYS A 1 102 ? 73.441 -22.353 -10.454 1.00 52.16 102 LYS A O 1
ATOM 795 N N . ALA A 1 103 ? 72.440 -24.358 -10.218 1.00 51.78 103 ALA A N 1
ATOM 796 C CA . ALA A 1 103 ? 73.340 -24.872 -9.197 1.00 51.78 103 ALA A CA 1
ATOM 797 C C . ALA A 1 103 ? 74.651 -25.297 -9.880 1.00 51.78 103 ALA A C 1
ATOM 799 O O . ALA A 1 103 ? 74.618 -26.083 -10.828 1.00 51.78 103 ALA A O 1
ATOM 800 N N . GLU A 1 104 ? 75.771 -24.733 -9.435 1.00 48.09 104 GLU A N 1
ATOM 801 C CA . GLU A 1 104 ? 77.113 -25.253 -9.706 1.00 48.09 104 GLU A CA 1
ATOM 802 C C . GLU A 1 104 ? 77.486 -26.232 -8.579 1.00 48.09 104 GLU A C 1
ATOM 804 O O . GLU A 1 104 ? 77.166 -25.975 -7.415 1.00 48.09 104 GLU A O 1
ATOM 809 N N . ASP A 1 105 ? 78.082 -27.364 -8.972 1.00 45.53 105 ASP A N 1
ATOM 810 C CA . ASP A 1 105 ? 78.636 -28.429 -8.116 1.00 45.53 105 ASP A CA 1
ATOM 811 C C . ASP A 1 105 ? 79.843 -27.963 -7.281 1.00 45.53 105 ASP A C 1
ATOM 813 O O . ASP A 1 105 ? 80.676 -27.187 -7.812 1.00 45.53 105 ASP A O 1
#